Protein AF-A0A543A1K6-F1 (afdb_monomer)

Structure (mmCIF, N/CA/C/O backbone):
data_AF-A0A543A1K6-F1
#
_entry.id   AF-A0A543A1K6-F1
#
loop_
_atom_site.group_PDB
_atom_site.id
_atom_site.type_symbol
_atom_site.label_atom_id
_atom_site.label_alt_id
_atom_site.label_comp_id
_atom_site.label_asym_id
_atom_site.label_entity_id
_atom_site.label_seq_id
_atom_site.pdbx_PDB_ins_code
_atom_site.Cartn_x
_atom_site.Cartn_y
_atom_site.Cartn_z
_atom_site.occupancy
_atom_site.B_iso_or_equiv
_atom_site.auth_seq_id
_atom_site.auth_comp_id
_atom_site.auth_asym_id
_atom_site.auth_atom_id
_atom_site.pdbx_PDB_model_num
ATOM 1 N N . MET A 1 1 ? 1.281 7.005 -11.662 1.00 85.44 1 MET A N 1
ATOM 2 C CA . MET A 1 1 ? 2.069 6.479 -10.524 1.00 85.44 1 MET A CA 1
ATOM 3 C C . MET A 1 1 ? 2.192 7.498 -9.390 1.00 85.44 1 MET A C 1
ATOM 5 O O . MET A 1 1 ? 1.688 7.228 -8.308 1.00 85.44 1 MET A O 1
ATOM 9 N N . THR A 1 2 ? 2.768 8.680 -9.630 1.00 86.12 2 THR A N 1
ATOM 10 C CA . THR A 1 2 ? 2.970 9.735 -8.612 1.00 86.12 2 THR A CA 1
ATOM 11 C C . THR A 1 2 ? 1.711 10.086 -7.812 1.00 86.12 2 THR A C 1
ATOM 13 O O . THR A 1 2 ? 1.766 10.169 -6.588 1.00 86.12 2 THR A O 1
ATOM 16 N N . ASP A 1 3 ? 0.558 10.219 -8.473 1.00 90.25 3 ASP A N 1
ATOM 17 C CA . ASP A 1 3 ? -0.698 10.537 -7.781 1.00 90.25 3 ASP A CA 1
ATOM 18 C C . ASP A 1 3 ? -1.214 9.385 -6.912 1.00 90.25 3 ASP A C 1
ATOM 20 O O . ASP A 1 3 ? -1.740 9.625 -5.828 1.00 90.25 3 ASP A O 1
ATOM 24 N N . ALA A 1 4 ? -1.004 8.133 -7.333 1.00 89.12 4 ALA A N 1
ATOM 25 C CA . ALA A 1 4 ? -1.377 6.958 -6.547 1.00 89.12 4 ALA A CA 1
ATOM 26 C C . ALA A 1 4 ? -0.535 6.855 -5.265 1.00 89.12 4 ALA A C 1
ATOM 28 O O . ALA A 1 4 ? -1.077 6.590 -4.193 1.00 89.12 4 ALA A O 1
ATOM 29 N N . LEU A 1 5 ? 0.770 7.135 -5.355 1.00 89.44 5 LEU A N 1
ATOM 30 C CA . LEU A 1 5 ? 1.656 7.166 -4.190 1.00 89.44 5 LEU A CA 1
ATOM 31 C C . LEU A 1 5 ? 1.318 8.316 -3.243 1.00 89.44 5 LEU A C 1
ATOM 33 O O . LEU A 1 5 ? 1.237 8.094 -2.041 1.00 89.44 5 LEU A O 1
ATOM 37 N N . ARG A 1 6 ? 1.045 9.518 -3.764 1.00 91.19 6 ARG A N 1
ATOM 38 C CA . ARG A 1 6 ? 0.607 10.658 -2.941 1.00 91.19 6 ARG A CA 1
ATOM 39 C C . ARG A 1 6 ? -0.725 10.378 -2.240 1.00 91.19 6 ARG A C 1
ATOM 41 O O . ARG A 1 6 ? -0.910 10.740 -1.078 1.00 91.19 6 ARG A O 1
ATOM 48 N N . ALA A 1 7 ? -1.655 9.723 -2.934 1.00 90.44 7 ALA A N 1
ATOM 49 C CA . ALA A 1 7 ? -2.930 9.327 -2.354 1.00 90.44 7 ALA A CA 1
ATOM 50 C C . ALA A 1 7 ? -2.745 8.300 -1.228 1.00 90.44 7 ALA A C 1
ATOM 52 O O . ALA A 1 7 ? -3.399 8.429 -0.193 1.00 90.44 7 ALA A O 1
ATOM 53 N N . LEU A 1 8 ? -1.855 7.315 -1.405 1.00 91.44 8 LEU A N 1
ATOM 54 C CA . LEU A 1 8 ? -1.502 6.358 -0.354 1.00 91.44 8 LEU A CA 1
ATOM 55 C C . LEU A 1 8 ? -0.804 7.047 0.826 1.00 91.44 8 LEU A C 1
ATOM 57 O O . LEU A 1 8 ? -1.207 6.810 1.957 1.00 91.44 8 LEU A O 1
ATOM 61 N N . ASP A 1 9 ? 0.145 7.952 0.585 1.00 92.38 9 ASP A N 1
ATOM 62 C CA . ASP A 1 9 ? 0.827 8.726 1.638 1.00 92.38 9 ASP A CA 1
ATOM 63 C C . ASP A 1 9 ? -0.174 9.448 2.551 1.00 92.38 9 ASP A C 1
ATOM 65 O O . ASP A 1 9 ? -0.171 9.316 3.774 1.00 92.38 9 ASP A O 1
ATOM 69 N N . THR A 1 10 ? -1.139 10.124 1.924 1.00 90.25 10 THR A N 1
ATOM 70 C CA . THR A 1 10 ? -2.210 10.842 2.625 1.00 90.25 10 THR A CA 1
ATOM 71 C C . THR A 1 10 ? -3.079 9.902 3.470 1.00 90.25 10 THR A C 1
ATOM 73 O O . THR A 1 10 ? -3.615 10.292 4.505 1.00 90.25 10 THR A O 1
ATOM 76 N N . ALA A 1 11 ? -3.238 8.653 3.037 1.00 89.06 11 ALA A N 1
ATOM 77 C CA . ALA A 1 11 ? -4.071 7.650 3.693 1.00 89.06 11 ALA A CA 1
ATOM 78 C C . ALA A 1 11 ? -3.446 7.020 4.918 1.00 89.06 11 ALA A C 1
ATOM 80 O O . ALA A 1 11 ? -4.149 6.703 5.874 1.00 89.06 11 ALA A O 1
ATOM 81 N N . ILE A 1 12 ? -2.141 6.775 4.839 1.00 90.44 12 ILE A N 1
ATOM 82 C CA . ILE A 1 12 ? -1.397 6.078 5.881 1.00 90.44 12 ILE A CA 1
ATOM 83 C C . ILE A 1 12 ? -1.048 7.004 7.044 1.00 90.44 12 ILE A C 1
ATOM 85 O O . ILE A 1 12 ? -0.450 6.560 8.021 1.00 90.44 12 ILE A O 1
ATOM 89 N N . ALA A 1 13 ? -1.439 8.280 6.979 1.00 84.56 13 ALA A N 1
ATOM 90 C CA . ALA A 1 13 ? -1.532 9.102 8.171 1.00 84.56 13 ALA A CA 1
ATOM 91 C C . ALA A 1 13 ? -2.327 8.326 9.234 1.00 84.56 13 ALA A C 1
ATOM 93 O O . ALA A 1 13 ? -3.436 7.852 8.967 1.00 84.56 13 ALA A O 1
ATOM 94 N N . ALA A 1 14 ? -1.727 8.154 10.418 1.00 72.88 14 ALA A N 1
ATOM 95 C CA . ALA A 1 14 ? -2.334 7.380 11.492 1.00 72.88 14 ALA A CA 1
ATOM 96 C C . ALA A 1 14 ? -3.763 7.892 11.761 1.00 72.88 14 ALA A C 1
ATOM 98 O O . ALA A 1 14 ? -3.970 9.115 11.793 1.00 72.88 14 ALA A O 1
ATOM 99 N N . P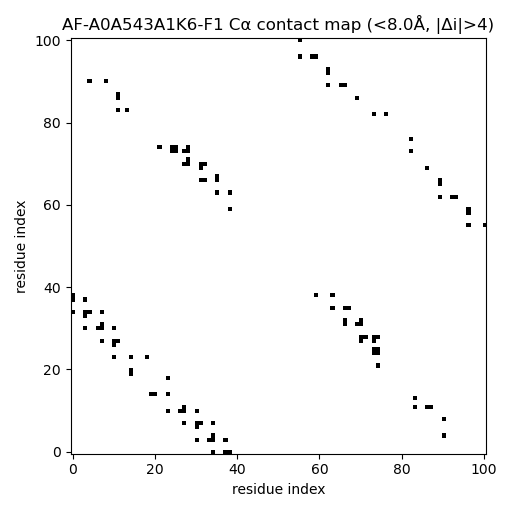RO A 1 15 ? -4.756 6.998 11.936 1.00 76.56 15 PRO A N 1
ATOM 100 C CA . PRO A 1 15 ? -6.117 7.427 12.208 1.00 76.56 15 PRO A CA 1
ATOM 101 C C . PRO A 1 15 ? -6.124 8.246 13.499 1.00 76.56 15 PRO A C 1
ATOM 103 O O . PRO A 1 15 ? -5.637 7.809 14.541 1.00 76.56 15 PRO A O 1
ATOM 106 N N . ARG A 1 16 ? -6.653 9.470 13.418 1.00 77.00 16 ARG A N 1
ATOM 107 C CA . ARG A 1 16 ? -6.771 10.346 14.588 1.00 77.00 16 ARG A CA 1
ATOM 108 C C . ARG A 1 16 ? -7.689 9.695 15.633 1.00 77.00 16 ARG A C 1
ATOM 110 O O . ARG A 1 16 ? -8.610 8.967 15.248 1.00 77.00 16 ARG A O 1
ATOM 117 N N . PRO A 1 17 ? -7.505 9.987 16.933 1.00 76.06 17 PRO A N 1
ATOM 118 C CA . PRO A 1 17 ? -8.442 9.549 17.962 1.00 76.06 17 PRO A CA 1
ATOM 119 C C . PRO A 1 17 ? -9.887 9.904 17.576 1.00 76.06 17 PRO A C 1
ATOM 121 O O . PRO A 1 17 ? -10.160 11.035 17.177 1.00 76.06 17 PRO A O 1
ATOM 124 N N . GLY A 1 18 ? -10.799 8.931 17.649 1.00 76.12 18 GLY A N 1
ATOM 125 C CA . GLY A 1 18 ? -12.209 9.097 17.264 1.00 76.12 18 GLY A CA 1
ATOM 126 C C . GLY A 1 18 ? -12.543 8.804 15.793 1.00 76.12 18 GLY A C 1
ATOM 127 O O . GLY A 1 18 ? -13.716 8.823 15.428 1.00 76.12 18 GLY A O 1
ATOM 128 N N . VAL A 1 19 ? -11.559 8.492 14.941 1.00 80.56 19 VAL A N 1
ATOM 129 C CA . VAL A 1 19 ? -11.809 8.022 13.568 1.00 80.56 19 VAL A CA 1
ATOM 130 C C . VAL A 1 19 ? -12.240 6.555 13.577 1.00 80.56 19 VAL A C 1
ATOM 132 O O . VAL A 1 19 ? -11.673 5.725 14.287 1.00 80.56 19 VAL A O 1
ATOM 135 N N . ASN A 1 20 ? -13.222 6.213 12.738 1.00 87.94 20 ASN A N 1
ATOM 136 C CA . ASN A 1 20 ? -13.604 4.825 12.499 1.00 87.94 20 ASN A CA 1
ATOM 137 C C . ASN A 1 20 ? -12.433 4.071 11.840 1.00 87.94 20 ASN A C 1
ATOM 139 O O . ASN A 1 20 ? -12.140 4.261 10.657 1.00 87.94 20 ASN A O 1
ATOM 143 N N . VAL A 1 21 ? -11.768 3.213 12.616 1.00 89.00 21 VAL A N 1
ATOM 144 C CA . VAL A 1 21 ? -10.598 2.443 12.169 1.00 89.00 21 VAL A CA 1
ATOM 145 C C . VAL A 1 21 ? -10.938 1.550 10.973 1.00 89.00 21 VAL A C 1
ATOM 147 O O . VAL A 1 21 ? -10.130 1.444 10.057 1.00 89.00 21 VAL A O 1
ATOM 150 N N . GLY A 1 22 ? -12.138 0.966 10.920 1.00 92.06 22 GLY A N 1
ATOM 151 C CA . GLY A 1 22 ? -12.582 0.154 9.783 1.00 92.06 22 GLY A CA 1
ATOM 152 C C . GLY A 1 22 ? -12.669 0.959 8.483 1.00 92.06 22 GLY A C 1
ATOM 153 O O . GLY A 1 22 ? -12.179 0.517 7.444 1.00 92.06 22 GLY A O 1
ATOM 154 N N . LEU A 1 23 ? -13.207 2.182 8.547 1.00 91.56 23 LEU A N 1
ATOM 155 C CA . LEU A 1 23 ? -13.247 3.094 7.399 1.00 91.56 23 LEU A CA 1
ATOM 156 C C . LEU A 1 23 ? -11.836 3.490 6.947 1.00 91.56 23 LEU A C 1
ATOM 158 O O . LEU A 1 23 ? -11.557 3.519 5.748 1.00 91.56 23 LEU A O 1
ATOM 162 N N . TRP A 1 24 ? -10.936 3.761 7.897 1.00 93.31 24 TRP A N 1
ATOM 163 C CA . TRP A 1 24 ? -9.533 4.050 7.601 1.00 93.31 24 TRP A CA 1
ATOM 164 C C . TRP A 1 24 ? -8.847 2.867 6.896 1.00 93.31 24 TRP A C 1
ATOM 166 O O . TRP A 1 24 ? -8.288 3.057 5.814 1.00 93.31 24 TRP A O 1
ATOM 176 N N . ARG A 1 25 ? -8.973 1.643 7.431 1.00 95.25 25 ARG A N 1
ATOM 177 C CA . ARG A 1 25 ? -8.407 0.409 6.846 1.00 95.25 25 ARG A CA 1
ATOM 178 C C . ARG A 1 25 ? -8.884 0.194 5.417 1.00 95.25 25 ARG A C 1
ATOM 180 O O . ARG A 1 25 ? -8.081 -0.023 4.511 1.00 95.25 25 ARG A O 1
ATOM 187 N N . TRP A 1 26 ? -10.191 0.325 5.196 1.00 95.12 26 TRP A N 1
ATOM 188 C CA . TRP A 1 26 ? -10.771 0.197 3.864 1.00 95.12 26 TRP A CA 1
ATOM 189 C C . TRP A 1 26 ? -10.217 1.253 2.900 1.00 95.12 26 TRP A C 1
ATOM 191 O O . TRP A 1 26 ? -9.845 0.942 1.769 1.00 95.12 26 TRP A O 1
ATOM 201 N N . SER A 1 27 ? -10.085 2.497 3.362 1.00 94.81 27 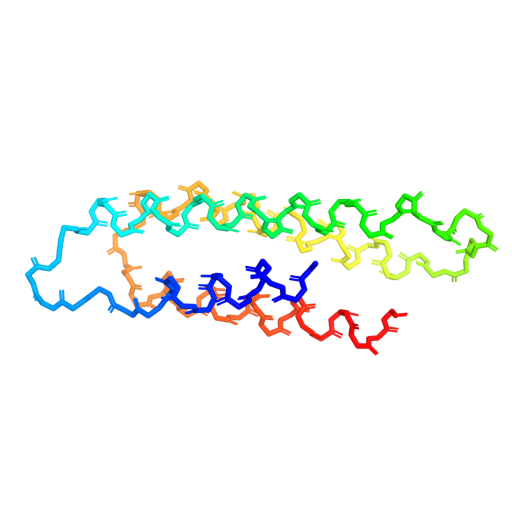SER A N 1
ATOM 202 C CA . SER A 1 27 ? -9.525 3.592 2.573 1.00 94.81 27 SER A CA 1
ATOM 203 C C . SER A 1 27 ? -8.055 3.356 2.191 1.00 94.81 27 SER A C 1
ATOM 205 O O . SER A 1 27 ? -7.655 3.658 1.066 1.00 94.81 27 SER A O 1
ATOM 207 N N . VAL A 1 28 ? -7.247 2.781 3.089 1.00 95.75 28 VAL A N 1
ATOM 208 C CA . VAL A 1 28 ? -5.871 2.353 2.784 1.00 95.75 28 VAL A CA 1
ATOM 209 C C . VAL A 1 28 ? -5.870 1.204 1.767 1.00 95.75 28 VAL A C 1
ATOM 211 O O . VAL A 1 28 ? -5.161 1.304 0.765 1.00 95.75 28 VAL A O 1
ATOM 214 N N . ARG A 1 29 ? -6.716 0.172 1.937 1.00 96.81 29 ARG A N 1
ATOM 215 C CA . ARG A 1 29 ? -6.844 -0.956 0.986 1.00 96.81 29 ARG A CA 1
ATOM 216 C C . ARG A 1 29 ? -7.121 -0.486 -0.442 1.00 96.81 29 ARG A C 1
ATOM 218 O O . ARG A 1 29 ? -6.469 -0.941 -1.378 1.00 96.81 29 ARG A O 1
ATOM 225 N N . GLN A 1 30 ? -8.057 0.449 -0.616 1.00 96.25 30 GLN A N 1
ATOM 226 C CA . GLN A 1 30 ? -8.390 0.996 -1.938 1.00 96.25 30 GLN A CA 1
ATOM 227 C C . GLN A 1 30 ? -7.179 1.658 -2.608 1.00 96.25 30 GLN A C 1
ATOM 229 O O . GLN A 1 30 ? -6.933 1.478 -3.801 1.00 96.25 30 GLN A O 1
ATOM 234 N N . ARG A 1 31 ? -6.378 2.393 -1.835 1.00 96.69 31 ARG A N 1
ATOM 235 C CA . ARG A 1 31 ? -5.202 3.099 -2.357 1.00 96.69 31 ARG A CA 1
ATOM 236 C C . ARG A 1 31 ? -4.037 2.159 -2.641 1.00 96.69 31 ARG A C 1
ATOM 238 O O . ARG A 1 31 ? -3.351 2.365 -3.636 1.00 96.69 31 ARG A O 1
ATOM 245 N N . LEU A 1 32 ? -3.871 1.091 -1.857 1.00 96.56 32 LEU A N 1
ATOM 246 C CA . LEU A 1 32 ? -2.959 -0.008 -2.196 1.00 96.56 32 LEU A CA 1
ATOM 247 C C . LEU A 1 32 ? -3.338 -0.645 -3.542 1.00 96.56 32 LEU A C 1
ATOM 249 O O . LEU A 1 32 ? -2.464 -0.869 -4.378 1.00 96.56 32 LEU A O 1
ATOM 253 N N . GLY A 1 33 ? -4.636 -0.842 -3.798 1.00 95.31 33 GLY A N 1
ATOM 254 C CA . GLY A 1 33 ? -5.143 -1.268 -5.106 1.00 95.31 33 GLY A CA 1
ATOM 255 C C . GLY A 1 33 ? -4.777 -0.293 -6.231 1.00 95.31 33 GLY A C 1
ATOM 256 O O . GLY A 1 33 ? -4.286 -0.712 -7.276 1.00 95.31 33 GLY A O 1
ATOM 257 N N . GLY A 1 34 ? -4.924 1.014 -5.997 1.00 94.25 34 GLY A N 1
ATOM 258 C CA . GLY A 1 34 ? -4.514 2.053 -6.949 1.00 94.25 34 GLY A CA 1
ATOM 259 C C . GLY A 1 34 ? -3.013 2.038 -7.269 1.00 94.25 34 GLY A C 1
ATOM 260 O O . GLY A 1 34 ? -2.631 2.142 -8.436 1.00 94.25 34 GLY A O 1
ATOM 261 N N . VAL A 1 35 ? -2.155 1.856 -6.257 1.00 94.25 35 VAL A N 1
ATOM 262 C CA . VAL A 1 35 ? -0.699 1.723 -6.446 1.00 94.25 35 VAL A CA 1
ATOM 263 C C . VAL A 1 35 ? -0.362 0.445 -7.214 1.00 94.25 35 VAL A C 1
ATOM 265 O O . VAL A 1 35 ? 0.431 0.502 -8.152 1.00 94.25 35 VAL A O 1
ATOM 268 N N . ARG A 1 36 ? -1.000 -0.687 -6.885 1.00 94.62 36 ARG A N 1
ATOM 269 C CA . ARG A 1 36 ? -0.837 -1.952 -7.617 1.00 94.62 36 ARG A CA 1
ATOM 270 C C . ARG A 1 36 ? -1.170 -1.784 -9.098 1.00 94.62 36 ARG A C 1
ATOM 272 O O . ARG A 1 36 ? -0.342 -2.133 -9.934 1.00 94.62 36 ARG A O 1
ATOM 279 N N . SER A 1 37 ? -2.328 -1.213 -9.424 1.00 92.31 37 SER A N 1
ATOM 280 C CA . SER A 1 37 ? -2.737 -0.985 -10.815 1.00 92.31 37 SER A CA 1
ATOM 281 C C . SER A 1 37 ? -1.757 -0.070 -11.553 1.00 92.31 37 SER A C 1
ATOM 283 O O . SER A 1 37 ? -1.363 -0.360 -12.679 1.00 92.31 37 SER A O 1
ATOM 285 N N . ALA A 1 38 ? -1.296 1.007 -10.910 1.00 89.75 38 ALA A N 1
ATOM 286 C CA . ALA A 1 38 ? -0.307 1.901 -11.505 1.00 89.75 38 ALA A CA 1
ATOM 287 C C . ALA A 1 38 ? 1.043 1.203 -11.756 1.00 89.75 38 ALA A C 1
ATOM 289 O O . ALA A 1 38 ? 1.665 1.446 -12.789 1.00 89.75 38 ALA A O 1
ATOM 290 N N . LEU A 1 39 ? 1.486 0.336 -10.837 1.00 88.44 39 LEU A N 1
ATOM 291 C CA . LEU A 1 39 ? 2.727 -0.436 -10.968 1.00 88.44 39 LEU A CA 1
ATOM 292 C C . LEU A 1 39 ? 2.615 -1.502 -12.064 1.00 88.44 39 LEU A C 1
ATOM 294 O O . LEU A 1 39 ? 3.595 -1.817 -12.734 1.00 88.44 39 LEU A O 1
ATOM 298 N N . GLN A 1 40 ? 1.415 -2.040 -12.280 1.00 88.00 40 GLN A N 1
ATOM 299 C CA . GLN A 1 40 ? 1.146 -2.956 -13.382 1.00 88.00 40 GLN A CA 1
ATOM 300 C C . GLN A 1 40 ? 1.228 -2.256 -14.745 1.00 88.00 40 GLN A C 1
ATOM 302 O O . GLN A 1 40 ? 1.829 -2.808 -15.658 1.00 88.00 40 GLN A O 1
ATOM 307 N N . ILE A 1 41 ? 0.699 -1.035 -14.866 1.00 83.56 41 ILE A N 1
ATOM 308 C CA . ILE A 1 41 ? 0.636 -0.293 -16.138 1.00 83.56 41 ILE A CA 1
ATOM 309 C C . ILE A 1 41 ? 2.008 0.199 -16.621 1.00 83.56 41 ILE A C 1
ATOM 311 O O . ILE A 1 41 ? 2.220 0.220 -17.832 1.00 83.56 41 ILE A O 1
ATOM 315 N N . LEU A 1 42 ? 2.931 0.559 -15.716 1.00 70.44 42 LEU A N 1
ATOM 316 C CA . LEU A 1 42 ? 4.281 1.064 -16.052 1.00 70.44 42 LEU A CA 1
ATOM 317 C C . LEU A 1 42 ? 5.028 0.207 -17.097 1.00 70.44 42 LEU A C 1
ATOM 319 O O . LEU A 1 42 ? 5.706 0.749 -17.957 1.00 70.44 42 LEU A O 1
ATOM 323 N N . ASP A 1 43 ? 4.783 -1.098 -17.088 1.00 64.56 43 ASP A N 1
ATOM 324 C CA . ASP A 1 43 ? 5.381 -2.129 -17.952 1.00 64.56 43 ASP A CA 1
ATOM 325 C C . ASP A 1 43 ? 4.849 -2.121 -19.402 1.00 64.56 43 ASP A C 1
ATOM 327 O O . ASP A 1 43 ? 5.513 -2.505 -20.360 1.00 64.56 43 ASP A O 1
ATOM 331 N N . THR A 1 44 ? 3.622 -1.638 -19.606 1.00 59.72 44 THR A N 1
ATOM 332 C CA . THR A 1 44 ? 2.911 -1.796 -20.890 1.00 59.72 44 THR A CA 1
ATOM 333 C C . THR A 1 44 ? 3.239 -0.733 -21.946 1.00 59.72 44 THR A C 1
ATOM 335 O O . THR A 1 44 ? 2.768 -0.839 -23.076 1.00 59.72 44 THR A O 1
ATOM 338 N N . GLY A 1 45 ? 4.022 0.298 -21.604 1.00 56.94 45 GLY A N 1
ATOM 339 C CA . GLY A 1 45 ? 4.156 1.505 -22.431 1.00 56.94 45 GLY A CA 1
ATOM 340 C C . GLY A 1 45 ? 5.400 1.599 -23.320 1.00 56.94 45 GLY A C 1
ATOM 341 O O . GLY A 1 45 ? 5.307 2.152 -24.416 1.00 56.94 45 GLY A O 1
ATOM 342 N N . GLN A 1 46 ? 6.565 1.114 -22.876 1.00 52.28 46 GLN A N 1
ATOM 343 C CA . GLN A 1 46 ? 7.852 1.377 -23.556 1.00 52.28 46 GLN A CA 1
ATOM 344 C C . GLN A 1 46 ? 8.903 0.251 -23.440 1.00 52.28 46 GLN A C 1
ATOM 346 O O . GLN A 1 46 ? 9.954 0.344 -24.069 1.00 52.28 46 GLN A O 1
ATOM 351 N N . GLU A 1 47 ? 8.654 -0.824 -22.686 1.00 52.06 47 GLU A N 1
ATOM 352 C CA . GLU A 1 47 ? 9.734 -1.706 -22.199 1.00 52.06 47 GLU A CA 1
ATOM 353 C C . GLU A 1 47 ? 9.929 -3.014 -22.975 1.00 52.06 47 GLU A C 1
ATOM 355 O O . GLU A 1 47 ? 10.931 -3.695 -22.766 1.00 52.06 47 GLU A O 1
ATOM 360 N N . TRP A 1 48 ? 9.075 -3.353 -23.951 1.00 49.44 48 TRP A N 1
ATOM 361 C CA . TRP A 1 48 ? 9.318 -4.556 -24.771 1.00 49.44 48 TRP A CA 1
ATOM 362 C C . TRP A 1 48 ? 10.644 -4.459 -25.557 1.00 49.44 48 TRP A C 1
ATOM 364 O O . TRP A 1 48 ? 11.259 -5.471 -25.887 1.00 49.44 48 TRP A O 1
ATOM 374 N N . HIS A 1 49 ? 11.151 -3.249 -25.818 1.00 49.84 49 HIS A N 1
ATOM 375 C CA . HIS A 1 49 ? 12.452 -3.056 -26.470 1.00 49.84 49 HIS A CA 1
ATOM 376 C C . HIS A 1 49 ? 13.660 -3.121 -25.519 1.00 49.84 49 HIS A C 1
ATOM 378 O O . HIS A 1 49 ? 14.794 -3.163 -25.994 1.00 49.84 49 HIS A O 1
ATOM 384 N N . SER A 1 50 ? 13.436 -3.220 -24.207 1.00 51.31 50 SER A N 1
ATOM 385 C CA . SER A 1 50 ? 14.475 -3.236 -23.176 1.00 51.31 50 SER A CA 1
ATOM 386 C C . SER A 1 50 ? 14.477 -4.579 -22.447 1.00 51.31 50 SER A C 1
ATOM 388 O O . SER A 1 50 ? 14.231 -4.658 -21.249 1.00 51.31 50 SER A O 1
ATOM 390 N N . LEU A 1 51 ? 14.798 -5.662 -23.158 1.00 52.25 51 LEU A N 1
ATOM 391 C CA . LEU A 1 51 ? 15.026 -7.005 -22.591 1.00 52.25 51 LEU A CA 1
ATOM 392 C C . LEU A 1 51 ? 16.234 -7.085 -21.616 1.00 52.25 51 LEU A C 1
ATOM 394 O O . LEU A 1 51 ? 16.780 -8.165 -21.400 1.00 52.25 51 LEU A O 1
ATOM 398 N N . THR A 1 52 ? 16.691 -5.971 -21.039 1.00 55.81 52 THR A N 1
ATOM 399 C CA . THR A 1 52 ? 18.023 -5.858 -20.427 1.00 55.81 52 THR A CA 1
ATOM 400 C C . THR A 1 52 ? 18.014 -5.863 -18.898 1.00 55.81 52 THR A C 1
ATOM 402 O O . THR A 1 52 ? 19.055 -6.155 -18.317 1.00 55.81 52 THR A O 1
ATOM 405 N N . ASP A 1 53 ? 16.881 -5.626 -18.223 1.00 70.56 53 ASP A N 1
ATOM 406 C CA . ASP A 1 53 ? 16.863 -5.573 -16.752 1.00 70.56 53 ASP A CA 1
ATOM 407 C C . ASP A 1 53 ? 15.904 -6.583 -16.099 1.00 70.56 53 ASP A C 1
ATOM 409 O O . ASP A 1 53 ? 14.818 -6.281 -15.601 1.00 70.56 53 ASP A O 1
ATOM 413 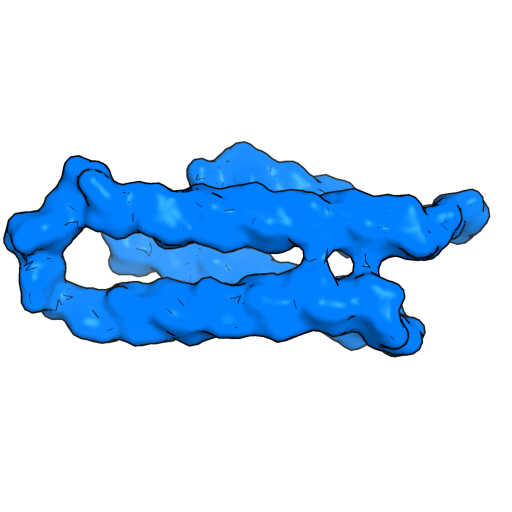N N . VAL A 1 54 ? 16.350 -7.842 -16.075 1.00 78.56 54 VAL A N 1
ATOM 414 C CA . VAL A 1 54 ? 15.709 -8.929 -15.314 1.00 78.56 54 VAL A CA 1
ATOM 415 C C . VAL A 1 54 ? 15.636 -8.604 -13.809 1.00 78.56 54 VAL A C 1
ATOM 417 O O . VAL A 1 54 ? 14.766 -9.132 -13.112 1.00 78.56 54 VAL A O 1
ATOM 420 N N . GLY A 1 55 ? 16.527 -7.742 -13.301 1.00 82.06 55 GLY A N 1
ATOM 421 C CA . GLY A 1 55 ? 16.516 -7.260 -11.920 1.00 82.06 55 GLY A CA 1
ATOM 422 C C . GLY A 1 55 ? 15.286 -6.404 -11.644 1.00 82.06 55 GLY A C 1
ATOM 423 O O . GLY A 1 55 ? 14.486 -6.760 -10.778 1.00 82.06 55 GLY A O 1
ATOM 424 N N . ALA A 1 56 ? 15.060 -5.372 -12.459 1.00 82.38 56 ALA A N 1
ATOM 425 C CA . ALA A 1 56 ? 13.905 -4.483 -12.338 1.00 82.38 56 ALA A CA 1
ATOM 426 C C . ALA A 1 56 ? 12.562 -5.239 -12.396 1.00 82.38 56 ALA A C 1
ATOM 428 O O . ALA A 1 56 ? 11.659 -4.978 -11.595 1.00 82.38 56 ALA A O 1
ATOM 429 N N . LEU A 1 57 ? 12.437 -6.243 -13.275 1.00 83.44 57 LEU A N 1
ATOM 430 C CA . LEU A 1 57 ? 11.238 -7.090 -13.350 1.00 83.44 57 LEU A CA 1
ATOM 431 C C . LEU A 1 57 ? 11.021 -7.925 -12.078 1.00 83.44 57 LEU A C 1
ATOM 433 O O . LEU A 1 57 ? 9.887 -8.053 -11.601 1.00 83.44 57 LEU A O 1
ATOM 437 N N . ARG A 1 58 ? 12.093 -8.487 -11.504 1.00 88.00 58 ARG A N 1
ATOM 438 C CA . ARG A 1 58 ? 12.027 -9.247 -10.245 1.00 88.00 58 ARG A CA 1
ATOM 439 C C . ARG A 1 58 ? 11.676 -8.341 -9.065 1.00 88.00 58 ARG A C 1
ATOM 441 O O . ARG A 1 58 ? 10.836 -8.719 -8.242 1.00 88.00 58 ARG A O 1
ATOM 448 N N . ASP A 1 59 ? 12.275 -7.159 -8.991 1.00 89.94 59 ASP A N 1
ATOM 449 C CA . ASP A 1 59 ? 12.009 -6.184 -7.933 1.00 89.94 59 ASP A CA 1
ATOM 450 C C . ASP A 1 59 ? 10.556 -5.715 -7.988 1.00 89.94 59 ASP A C 1
ATOM 452 O O . ASP A 1 59 ? 9.846 -5.754 -6.979 1.00 89.94 59 ASP A O 1
ATOM 456 N N . ARG A 1 60 ? 10.043 -5.422 -9.187 1.00 90.19 60 ARG A N 1
ATOM 457 C CA . ARG A 1 60 ? 8.621 -5.137 -9.403 1.00 90.19 60 ARG A CA 1
ATOM 458 C C . ARG A 1 60 ? 7.724 -6.294 -8.967 1.00 90.19 60 ARG A C 1
ATOM 460 O O . ARG A 1 60 ? 6.736 -6.062 -8.270 1.00 90.19 60 ARG A O 1
ATOM 467 N N . GLY A 1 61 ? 8.048 -7.535 -9.334 1.00 92.94 61 GLY A N 1
ATOM 468 C CA . GLY A 1 61 ? 7.298 -8.721 -8.900 1.00 92.94 61 GLY A CA 1
ATOM 469 C C . GLY A 1 61 ? 7.250 -8.863 -7.372 1.00 92.94 61 GLY A C 1
ATOM 470 O O . GLY A 1 61 ? 6.204 -9.182 -6.795 1.00 92.94 61 GLY A O 1
ATOM 471 N N . THR A 1 62 ? 8.356 -8.535 -6.706 1.00 95.44 62 THR A N 1
ATOM 472 C CA . THR A 1 62 ? 8.462 -8.516 -5.242 1.00 95.44 62 THR A CA 1
ATOM 473 C C . THR A 1 62 ? 7.582 -7.421 -4.636 1.00 95.44 62 THR A C 1
ATOM 475 O O . THR A 1 62 ? 6.816 -7.688 -3.706 1.00 95.44 62 THR A O 1
ATOM 478 N N . LEU A 1 63 ? 7.611 -6.207 -5.192 1.00 95.94 63 LEU A N 1
ATOM 479 C CA . LEU A 1 63 ? 6.756 -5.094 -4.765 1.00 95.94 63 LEU A CA 1
ATOM 480 C C . LEU A 1 63 ? 5.265 -5.402 -4.960 1.00 95.94 63 LEU 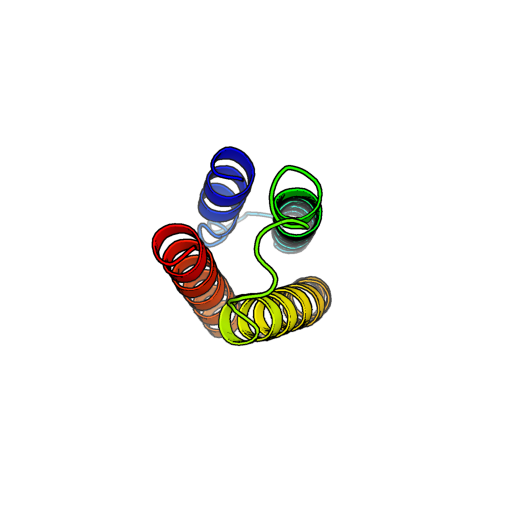A C 1
ATOM 482 O O . LEU A 1 63 ? 4.466 -5.161 -4.056 1.00 95.94 63 LEU A O 1
ATOM 486 N N . LEU A 1 64 ? 4.883 -5.984 -6.101 1.00 95.81 64 LEU A N 1
ATOM 487 C CA . LEU A 1 64 ? 3.503 -6.394 -6.387 1.00 95.81 64 LEU A CA 1
ATOM 488 C C . LEU A 1 64 ? 2.995 -7.459 -5.410 1.00 95.81 64 LEU A C 1
ATOM 490 O O . LEU A 1 64 ? 1.822 -7.425 -5.026 1.00 95.81 64 LEU A O 1
ATOM 494 N N . SER A 1 65 ? 3.866 -8.385 -5.008 1.00 96.75 65 SER A N 1
ATOM 495 C CA . SER A 1 65 ? 3.541 -9.423 -4.025 1.00 96.75 65 SER A CA 1
ATOM 496 C C . SER A 1 65 ? 3.352 -8.821 -2.632 1.00 96.75 65 SER A C 1
ATOM 498 O O . SER A 1 65 ? 2.344 -9.083 -1.981 1.00 96.75 65 SER A O 1
ATOM 500 N N . ARG A 1 66 ? 4.258 -7.931 -2.204 1.00 97.31 66 ARG A N 1
ATOM 501 C CA . ARG A 1 66 ? 4.142 -7.214 -0.921 1.00 97.31 66 ARG A CA 1
ATOM 502 C C . ARG A 1 66 ? 2.898 -6.330 -0.854 1.00 97.31 66 ARG A C 1
ATOM 504 O O . ARG A 1 66 ? 2.226 -6.310 0.171 1.00 97.31 66 ARG A O 1
ATOM 511 N N . LEU A 1 67 ? 2.560 -5.640 -1.946 1.00 96.62 67 LEU A N 1
ATOM 512 C CA . LEU A 1 67 ? 1.320 -4.866 -2.067 1.00 96.62 67 LEU A CA 1
ATOM 513 C C . LEU A 1 67 ? 0.076 -5.735 -1.858 1.00 96.62 67 LEU A C 1
ATOM 515 O O . LEU A 1 67 ? -0.854 -5.292 -1.193 1.00 96.62 67 LEU A O 1
ATO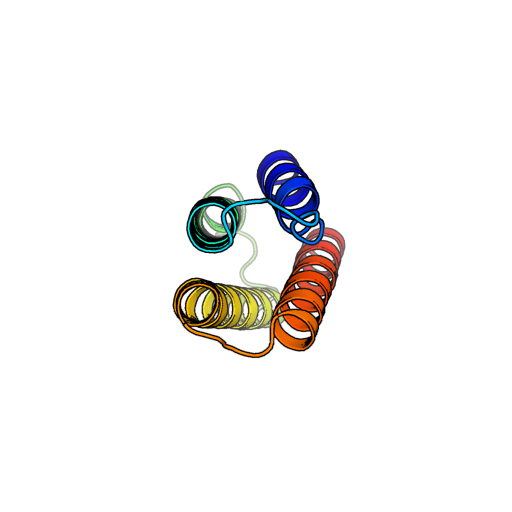M 519 N N . ALA A 1 68 ? 0.050 -6.946 -2.424 1.00 95.88 68 ALA A N 1
ATOM 520 C CA . ALA A 1 68 ? -1.079 -7.860 -2.269 1.00 95.88 68 ALA A CA 1
ATOM 521 C C . ALA A 1 68 ? -1.238 -8.316 -0.812 1.00 95.88 68 ALA A C 1
ATOM 523 O O . ALA A 1 68 ? -2.321 -8.173 -0.256 1.00 95.88 68 ALA A O 1
ATOM 524 N N . VAL A 1 69 ? -0.144 -8.761 -0.185 1.00 96.62 69 VAL A N 1
ATOM 525 C CA . VAL A 1 69 ? -0.137 -9.179 1.227 1.00 96.62 69 VAL A CA 1
ATOM 526 C C . VAL A 1 69 ? -0.618 -8.045 2.132 1.00 96.62 69 VAL A C 1
ATOM 528 O O . VAL A 1 69 ? -1.565 -8.218 2.890 1.00 96.62 69 VAL A O 1
ATOM 531 N N . LEU A 1 70 ? -0.047 -6.844 1.992 1.00 96.56 70 LEU A N 1
ATOM 532 C CA . LEU A 1 70 ? -0.441 -5.702 2.819 1.00 96.56 70 LEU A CA 1
ATOM 533 C C . LEU A 1 70 ? -1.880 -5.249 2.570 1.00 96.56 70 LEU A C 1
ATOM 535 O O . LEU A 1 70 ? -2.522 -4.759 3.495 1.00 96.56 70 LEU A O 1
ATOM 539 N N . ALA A 1 71 ? -2.401 -5.389 1.348 1.00 94.69 71 ALA A N 1
ATOM 540 C CA . ALA A 1 71 ? -3.789 -5.046 1.061 1.00 94.69 71 ALA A CA 1
ATOM 541 C C . ALA A 1 71 ? -4.763 -5.939 1.835 1.00 94.69 71 ALA A C 1
ATOM 543 O O . ALA A 1 71 ? -5.792 -5.432 2.291 1.00 94.69 71 ALA A O 1
ATOM 544 N N . ASP A 1 72 ? -4.450 -7.225 1.987 1.00 94.00 72 ASP A N 1
ATOM 545 C CA . ASP A 1 72 ? -5.236 -8.179 2.772 1.00 94.00 72 ASP A CA 1
ATOM 546 C C . ASP A 1 72 ? -5.034 -7.961 4.278 1.00 94.00 72 ASP A C 1
ATOM 548 O O . ASP A 1 72 ? -6.013 -7.745 4.995 1.00 94.00 72 ASP A O 1
ATOM 552 N N . ASP A 1 73 ? -3.786 -7.841 4.734 1.00 95.31 73 ASP A N 1
ATOM 553 C CA . ASP A 1 73 ? -3.457 -7.632 6.149 1.00 95.31 73 ASP A CA 1
ATOM 554 C C . ASP A 1 73 ? -4.062 -6.347 6.729 1.00 95.31 73 ASP A C 1
ATOM 556 O O . ASP A 1 73 ? -4.424 -6.308 7.907 1.00 95.31 73 ASP A O 1
ATOM 560 N N . VAL A 1 74 ? -4.196 -5.280 5.929 1.00 94.81 74 VAL A N 1
ATOM 561 C CA . VAL A 1 74 ? -4.695 -3.983 6.418 1.00 94.81 74 VAL A CA 1
ATOM 562 C C . VAL A 1 74 ? -6.079 -4.098 7.058 1.00 94.81 74 VAL A C 1
ATOM 564 O O . VAL A 1 74 ? -6.420 -3.288 7.916 1.00 94.81 74 VAL A O 1
ATOM 567 N N . LEU A 1 75 ? -6.889 -5.080 6.652 1.00 93.81 75 LEU A N 1
ATOM 568 C CA . LEU A 1 75 ? -8.243 -5.252 7.168 1.00 93.81 75 LEU A CA 1
ATOM 569 C C . LEU A 1 75 ? -8.249 -5.874 8.564 1.00 93.81 75 LEU A C 1
ATOM 571 O O . LEU A 1 75 ? -8.964 -5.371 9.428 1.00 93.81 75 LEU A O 1
ATOM 575 N N . ASP A 1 76 ? -7.361 -6.830 8.833 1.00 92.12 76 ASP A N 1
ATOM 576 C CA . ASP A 1 76 ? -7.465 -7.690 10.021 1.00 92.12 76 ASP A CA 1
ATOM 577 C C . ASP A 1 76 ? -6.299 -7.539 11.011 1.00 92.12 76 ASP A C 1
ATOM 579 O O . ASP A 1 76 ? -6.401 -7.945 12.167 1.00 92.12 76 ASP A O 1
ATOM 583 N N . ARG A 1 77 ? -5.189 -6.903 10.614 1.00 93.25 77 ARG A N 1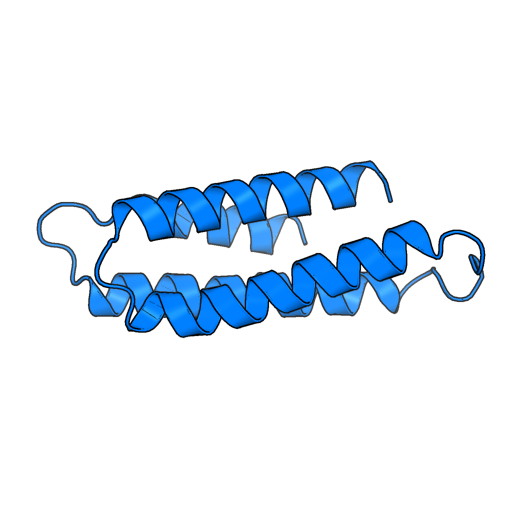
ATOM 584 C CA . ARG A 1 77 ? -3.984 -6.796 11.449 1.00 93.25 77 ARG A CA 1
ATOM 585 C C . ARG A 1 77 ? -4.214 -5.968 12.711 1.00 93.25 77 ARG A C 1
ATOM 587 O O . ARG A 1 77 ? -4.473 -4.774 12.609 1.00 93.25 77 ARG A O 1
ATOM 594 N N . THR A 1 78 ? -4.100 -6.571 13.891 1.00 88.69 78 THR A N 1
ATOM 595 C CA . THR A 1 78 ? -4.378 -5.905 15.179 1.00 88.69 78 THR A CA 1
ATOM 596 C C . THR A 1 78 ? -3.354 -4.826 15.529 1.00 88.69 78 THR A C 1
ATOM 598 O O . THR A 1 78 ? -3.727 -3.768 16.032 1.00 88.69 78 THR A O 1
ATOM 601 N N . ASP A 1 79 ? -2.076 -5.077 15.236 1.00 92.50 79 ASP A N 1
ATOM 602 C CA . ASP A 1 79 ? -0.997 -4.122 15.482 1.00 92.50 79 ASP A CA 1
ATOM 603 C C . ASP A 1 79 ? -0.971 -3.041 14.392 1.00 92.50 79 ASP A C 1
ATOM 605 O O . ASP A 1 79 ? -0.491 -3.244 13.273 1.00 92.50 79 ASP A O 1
ATOM 609 N N . LEU A 1 80 ? -1.550 -1.889 14.727 1.00 88.94 80 LEU A N 1
AT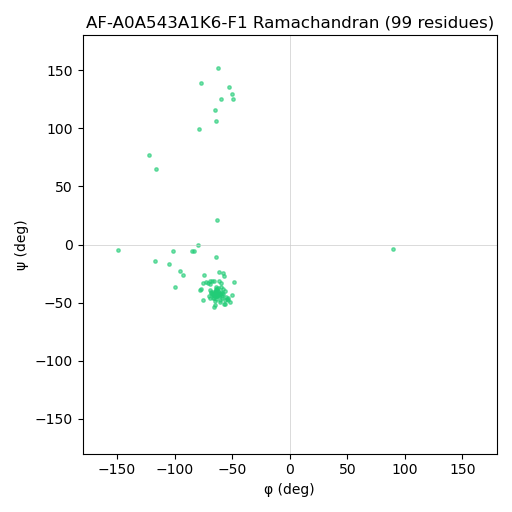OM 610 C CA . LEU A 1 80 ? -1.657 -0.749 13.827 1.00 88.94 80 LEU A CA 1
ATOM 611 C C . LEU A 1 80 ? -0.313 -0.041 13.620 1.00 88.94 80 LEU A C 1
ATOM 613 O O . LEU A 1 80 ? -0.075 0.500 12.541 1.00 88.94 80 LEU A O 1
ATOM 617 N N . GLU A 1 81 ? 0.556 -0.019 14.627 1.00 90.81 81 GLU A N 1
ATOM 618 C CA . GLU A 1 81 ? 1.849 0.658 14.529 1.00 90.81 81 GLU A CA 1
ATOM 619 C C . GLU A 1 81 ? 2.777 -0.090 13.579 1.00 90.81 81 GLU A C 1
ATOM 621 O O . GLU A 1 81 ? 3.381 0.526 12.692 1.00 90.81 81 GLU A O 1
ATOM 626 N N . ASP A 1 82 ? 2.812 -1.416 13.700 1.00 93.56 82 ASP A N 1
ATOM 627 C CA . ASP A 1 82 ? 3.581 -2.267 12.803 1.00 93.56 82 ASP A CA 1
ATOM 628 C C . ASP A 1 82 ? 3.029 -2.224 11.367 1.00 93.56 82 ASP A C 1
ATOM 630 O O . ASP A 1 82 ? 3.783 -2.012 10.415 1.00 93.56 82 ASP A O 1
ATOM 634 N N . LEU A 1 83 ? 1.699 -2.280 11.198 1.00 93.69 83 LEU A N 1
ATOM 635 C CA . LEU A 1 83 ? 1.057 -2.092 9.892 1.00 93.69 83 LEU A CA 1
ATOM 636 C C . LEU A 1 83 ? 1.484 -0.771 9.234 1.00 93.69 83 LEU A C 1
ATOM 638 O O . LEU A 1 83 ? 1.842 -0.737 8.057 1.00 93.69 83 LEU A O 1
ATOM 642 N N . LEU A 1 84 ? 1.463 0.328 9.990 1.00 93.00 84 LEU A N 1
ATOM 643 C CA . LEU A 1 84 ? 1.872 1.643 9.504 1.00 93.00 84 LEU A CA 1
ATOM 644 C C . LEU A 1 84 ? 3.359 1.694 9.134 1.00 93.00 84 LEU A C 1
ATOM 646 O O . LEU A 1 84 ? 3.731 2.370 8.172 1.00 93.00 84 LEU A O 1
ATOM 650 N N . LEU A 1 85 ? 4.217 1.006 9.887 1.00 94.81 85 LEU A N 1
ATOM 651 C CA . LEU A 1 85 ? 5.638 0.892 9.575 1.00 94.81 85 LEU A CA 1
ATOM 652 C C . LEU A 1 85 ? 5.856 0.143 8.256 1.00 94.81 85 LEU A C 1
ATOM 654 O O . LEU A 1 85 ? 6.594 0.633 7.399 1.00 94.81 85 LEU A O 1
ATOM 658 N N . GLU A 1 86 ? 5.183 -0.987 8.063 1.00 96.25 86 GLU A N 1
ATOM 659 C CA . GLU A 1 86 ? 5.275 -1.783 6.837 1.00 96.25 86 GLU A CA 1
ATOM 660 C C . GLU A 1 86 ? 4.740 -1.034 5.610 1.00 96.25 86 GLU A C 1
ATOM 662 O O . GLU A 1 86 ? 5.374 -1.039 4.553 1.00 96.25 86 GLU A O 1
ATOM 667 N N . LEU A 1 87 ? 3.637 -0.293 5.753 1.00 95.50 87 LEU A N 1
ATOM 668 C CA . LEU A 1 87 ? 3.107 0.560 4.684 1.00 95.50 87 LEU A CA 1
ATOM 669 C C . LEU A 1 87 ? 4.096 1.668 4.289 1.00 95.50 87 LEU A C 1
ATOM 671 O O . LEU A 1 87 ? 4.319 1.902 3.100 1.00 95.50 87 LEU A O 1
ATOM 675 N N . ARG A 1 88 ? 4.742 2.320 5.267 1.00 95.06 88 ARG A N 1
ATOM 676 C CA . ARG A 1 88 ? 5.785 3.328 5.002 1.00 95.06 88 ARG A CA 1
ATOM 677 C C . ARG A 1 88 ? 7.010 2.724 4.321 1.00 95.06 88 ARG A C 1
ATOM 679 O O . ARG A 1 88 ? 7.540 3.319 3.386 1.00 95.06 88 ARG A O 1
ATOM 686 N N . ARG A 1 89 ? 7.456 1.542 4.760 1.00 96.19 89 ARG A N 1
ATOM 687 C CA . ARG A 1 89 ? 8.574 0.816 4.131 1.00 96.19 89 ARG A CA 1
ATOM 688 C C . ARG A 1 89 ? 8.264 0.480 2.679 1.00 96.19 89 ARG A C 1
ATOM 690 O O . ARG A 1 89 ? 9.065 0.790 1.803 1.00 96.19 89 ARG A O 1
ATOM 697 N N . LEU A 1 90 ? 7.076 -0.067 2.418 1.00 96.19 90 LEU A N 1
ATOM 698 C CA . LEU A 1 90 ? 6.610 -0.352 1.064 1.00 96.19 90 LEU A CA 1
ATOM 699 C C . LEU A 1 90 ? 6.651 0.904 0.184 1.00 96.19 90 LEU A C 1
ATOM 701 O O . LEU A 1 90 ? 7.133 0.845 -0.942 1.00 96.19 90 LEU A O 1
ATOM 705 N N . MET A 1 91 ? 6.189 2.047 0.693 1.00 94.75 91 MET A N 1
ATOM 706 C CA . MET A 1 91 ? 6.234 3.309 -0.047 1.00 94.75 91 MET A CA 1
ATOM 707 C C . MET A 1 91 ? 7.653 3.756 -0.398 1.00 94.75 91 MET A C 1
ATOM 709 O O . MET A 1 91 ? 7.892 4.196 -1.523 1.00 94.75 91 MET A O 1
ATOM 713 N N . VAL A 1 92 ? 8.594 3.636 0.542 1.00 94.94 92 VAL A N 1
ATOM 714 C CA . VAL A 1 92 ? 10.008 3.943 0.293 1.00 94.94 92 VAL A CA 1
ATOM 715 C C . VAL A 1 92 ? 10.572 3.035 -0.796 1.00 94.94 92 VAL A C 1
ATOM 717 O O . VAL A 1 92 ? 11.239 3.531 -1.701 1.00 94.94 92 VAL A O 1
ATOM 720 N N . ASP A 1 93 ? 10.274 1.738 -0.744 1.00 95.38 93 ASP A N 1
ATOM 721 C CA . ASP A 1 93 ? 10.783 0.767 -1.713 1.00 95.38 93 ASP A CA 1
ATOM 722 C C . ASP A 1 93 ? 10.181 0.974 -3.110 1.00 95.38 93 ASP A C 1
ATOM 724 O O . ASP A 1 93 ? 10.912 0.949 -4.097 1.00 95.38 93 ASP A O 1
ATOM 728 N N . VAL A 1 94 ? 8.879 1.275 -3.211 1.00 92.38 94 VAL A N 1
ATOM 729 C CA . VAL A 1 94 ? 8.252 1.631 -4.497 1.00 92.38 94 VAL A CA 1
ATOM 730 C C . VAL A 1 94 ? 8.865 2.915 -5.058 1.00 92.38 94 VAL A C 1
ATOM 732 O O . VAL A 1 94 ? 9.190 2.976 -6.238 1.00 92.38 94 VAL A O 1
ATOM 735 N N . ASN A 1 95 ? 9.066 3.941 -4.231 1.00 91.12 95 ASN A N 1
ATOM 736 C CA . ASN A 1 95 ? 9.674 5.192 -4.679 1.00 91.12 95 ASN A CA 1
ATOM 737 C C . ASN A 1 95 ? 11.155 5.029 -5.064 1.00 91.12 95 ASN A C 1
ATOM 739 O O . ASN A 1 95 ? 11.624 5.743 -5.945 1.00 91.12 95 ASN A O 1
ATOM 743 N N . ARG A 1 96 ? 11.891 4.117 -4.415 1.00 91.62 96 ARG A N 1
ATOM 744 C CA . ARG A 1 96 ? 13.263 3.763 -4.804 1.00 91.62 96 ARG A CA 1
ATOM 745 C C . ARG A 1 96 ? 13.273 3.099 -6.176 1.00 91.62 96 ARG A C 1
ATOM 747 O O . ARG A 1 96 ? 13.964 3.598 -7.052 1.00 91.62 96 ARG A O 1
ATOM 754 N N . HIS A 1 97 ? 12.450 2.070 -6.367 1.00 88.94 97 HIS A N 1
ATOM 755 C CA . HIS A 1 97 ? 12.330 1.373 -7.645 1.00 88.94 97 HIS A CA 1
ATOM 756 C C . HIS A 1 97 ? 12.066 2.362 -8.788 1.00 88.94 97 HIS A C 1
ATOM 758 O O . HIS A 1 97 ? 12.829 2.409 -9.737 1.00 88.94 97 HIS A O 1
ATOM 764 N N . LEU A 1 98 ? 11.096 3.271 -8.639 1.00 84.88 98 LEU A N 1
ATOM 765 C CA . LEU A 1 98 ? 10.771 4.287 -9.657 1.00 84.88 98 LEU A CA 1
ATOM 766 C C . LEU A 1 98 ? 11.876 5.314 -9.967 1.00 84.88 98 LEU A C 1
ATOM 768 O O . LEU A 1 98 ? 11.692 6.128 -10.865 1.00 84.88 98 LEU A O 1
ATOM 772 N N . ARG A 1 99 ? 12.951 5.378 -9.175 1.00 84.06 99 ARG A N 1
ATOM 773 C CA . ARG A 1 99 ? 14.127 6.214 -9.475 1.00 84.06 99 ARG A CA 1
ATOM 774 C C . ARG A 1 99 ? 15.226 5.435 -10.187 1.00 84.06 99 ARG A C 1
ATOM 776 O O . ARG A 1 99 ? 16.115 6.059 -10.757 1.00 84.06 99 ARG A O 1
ATOM 783 N N . GLU A 1 100 ? 15.221 4.118 -10.027 1.00 81.19 100 GLU A N 1
ATOM 784 C CA . GLU A 1 100 ? 16.232 3.201 -10.549 1.00 81.19 100 GLU A CA 1
ATOM 785 C C . GLU A 1 100 ? 15.839 2.653 -11.927 1.00 81.19 100 GLU A C 1
ATOM 787 O O . GLU A 1 100 ? 16.733 2.337 -12.708 1.00 81.19 100 GLU A O 1
ATOM 792 N N . VAL A 1 101 ? 14.533 2.600 -12.227 1.00 71.44 101 VAL A N 1
ATOM 793 C CA . VAL A 1 101 ? 13.980 2.361 -13.574 1.00 71.44 101 VAL A CA 1
ATOM 794 C C . VAL A 1 101 ? 13.721 3.683 -14.292 1.00 71.44 101 VAL A C 1
ATOM 796 O O . VAL A 1 101 ? 14.022 3.765 -15.502 1.00 71.44 101 VAL A O 1
#

Nearest PDB structures (foldseek):
  3iq5-assembly2_D-3  TM=5.838E-01  e=4.694E-01  Escherichia coli
  5h5m-assembly1_A  TM=6.429E-01  e=8.157E-01  Caenorhabditis elegans
  1y4c-assembly1_A  TM=7.396E-01  e=1.498E+00  Escherichia coli
  5h5m-assembly2_B  TM=6.368E-01  e=1.075E+00  Caenorhabditis elegans
  4or2-assembly1_A  TM=5.621E-01  e=1.136E+00  Escherichia coli

Solvent-accessible surface area (backbone atoms only — not comparable to full-atom values): 5826 Å² total; per-residue (Å²): 92,71,66,32,50,53,53,34,57,68,47,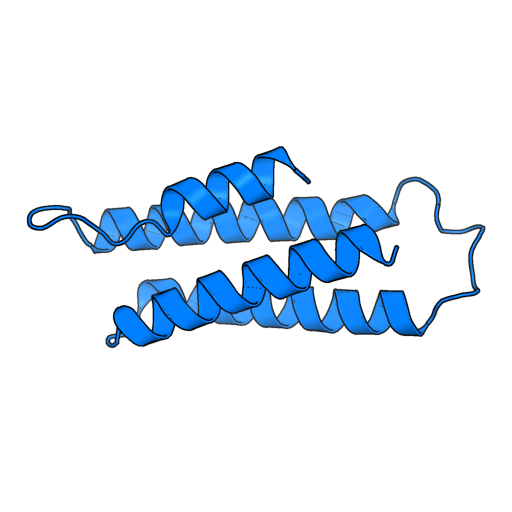63,52,75,80,55,93,91,54,62,62,69,61,49,29,52,54,39,33,55,29,44,49,44,38,47,53,36,63,60,50,68,60,78,74,74,46,87,84,54,89,76,51,70,62,61,55,51,52,49,53,50,50,52,50,52,47,53,53,50,41,60,42,49,74,71,57,82,59,56,69,60,52,47,50,52,52,52,50,50,50,52,52,54,57,48,49,71,71,76,107

Radius of gyration: 14.58 Å; Cα contacts (8 Å, |Δi|>4): 61; chains: 1; bounding box: 32×20×44 Å

pLDDT: mean 86.58, std 12.46, range [49.44, 97.31]

Sequence (101 aa):
MTDALRALDTAIAAPRPGVNVGLWRWSVRQRLGGVRSALQILDTGQEWHSLTDVGALRDRGTLLSRLAVLADDVLDRTDLEDLLLELRRLMVDVNRHLREV

Secondary structure (DSSP, 8-state):
-HHHHHHHHHHSSPPPTTS-HHHHHHHHHHHHHHHHHHHHHGGGTTGGG-TT-HHHHHHHHHHHHHHHHHHHHHHH-S-HHHHHHHHHHHHHHHHHHHHH-

Mean predicted aligned error: 5.48 Å

Foldseek 3Di:
DVVLLVQLVVLLPQADPPDDLQVSLVSNLVSLVVVLVVLVVVCVPPPVVPPDCPPLVVLSVVLNVLSVVLSVCSNPPPPSVVSSVSSVVSSVSSVVSVVVD

Organism: 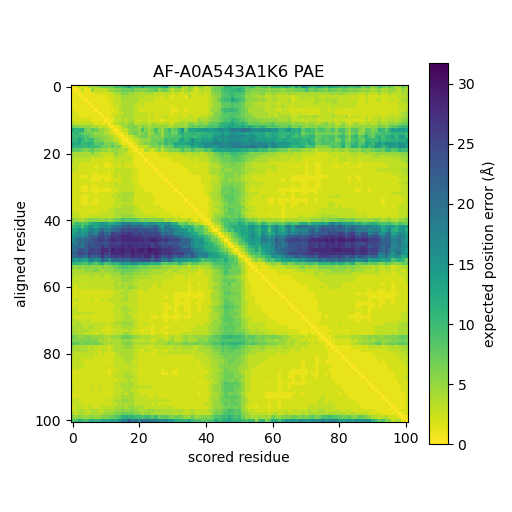NCBI:txid1175486